Protein AF-A0A0S8L0C8-F1 (afdb_monomer_lite)

Sequence (81 aa):
MKQNVAEALHQQLEDMGCEVSLRDDYSGRGMYGETTYGISGDFSWCSVAKAWGRALEYDEDLNADDIDFTWDSMGLGIIIY

Secondary structure (DSSP, 8-state):
--HHHHHHHHHHHHHTT-EEEEESS-TTT--SSPPPPEEEEE--HHHHHHHHHHHHHH-TT--GGG--EEEETTTTEEEE-

Foldseek 3Di:
DDPVLQVQLVVLLVVVVFDKDKDWQPPPPPDPPDIDIKMFGDDDPVSSVVSNVVSVVVDVVDDPVPKDWDADPPPRGIMID

pLDDT: mean 78.41, std 11.96, range [48.59, 91.88]

Structure (mmCIF, N/CA/C/O backbone):
data_AF-A0A0S8L0C8-F1
#
_entry.id   AF-A0A0S8L0C8-F1
#
loop_
_atom_site.group_PDB
_atom_site.id
_atom_site.type_symbol
_atom_site.label_atom_id
_atom_site.label_alt_id
_atom_site.label_comp_id
_atom_site.label_asym_id
_atom_site.label_entity_id
_atom_site.label_seq_id
_atom_site.pdbx_PDB_ins_code
_atom_site.Cartn_x
_atom_site.Cartn_y
_atom_site.Cartn_z
_atom_site.occupancy
_atom_site.B_iso_or_equiv
_atom_site.auth_seq_id
_atom_site.auth_comp_id
_atom_site.auth_asym_id
_atom_site.auth_atom_id
_atom_site.pdbx_PDB_model_num
ATOM 1 N N . MET A 1 1 ? -4.145 0.435 9.401 1.00 79.12 1 MET A N 1
ATOM 2 C CA . MET A 1 1 ? -4.857 0.904 8.203 1.00 79.12 1 MET A CA 1
ATOM 3 C C . MET A 1 1 ? -6.314 0.500 8.241 1.00 79.12 1 MET A C 1
ATOM 5 O O . MET A 1 1 ? -6.603 -0.616 8.674 1.00 79.12 1 MET A O 1
ATOM 9 N N . LYS A 1 2 ? -7.215 1.364 7.758 1.00 82.00 2 LYS A N 1
ATOM 10 C CA . LYS A 1 2 ? -8.587 0.966 7.398 1.00 82.00 2 LYS A CA 1
ATOM 11 C C . LYS A 1 2 ? -8.567 0.113 6.123 1.00 82.00 2 LYS A C 1
ATOM 13 O O . LYS A 1 2 ? -7.631 0.206 5.334 1.00 82.00 2 LYS A O 1
ATOM 18 N N . GLN A 1 3 ? -9.611 -0.684 5.909 1.00 84.00 3 GLN A N 1
ATOM 19 C CA . GLN A 1 3 ? -9.713 -1.575 4.748 1.00 84.00 3 GLN A CA 1
ATOM 20 C C . GLN A 1 3 ? -9.650 -0.823 3.410 1.00 84.00 3 GLN A C 1
ATOM 22 O O . GLN A 1 3 ? -8.859 -1.187 2.550 1.00 84.00 3 GLN A O 1
ATOM 27 N N . ASN A 1 4 ? -10.426 0.255 3.258 1.00 86.56 4 ASN A N 1
ATOM 28 C CA . ASN A 1 4 ? -10.491 1.038 2.019 1.00 86.56 4 ASN A CA 1
ATOM 29 C C . ASN A 1 4 ? -9.133 1.654 1.638 1.00 86.56 4 ASN A C 1
ATOM 31 O O . ASN A 1 4 ? -8.738 1.616 0.478 1.00 86.56 4 ASN A O 1
ATOM 35 N N . VAL A 1 5 ? -8.390 2.157 2.628 1.00 86.12 5 VAL A N 1
ATOM 36 C CA . VAL A 1 5 ? -7.034 2.702 2.449 1.00 86.12 5 VAL A CA 1
ATOM 37 C C . VAL A 1 5 ? -6.082 1.600 1.963 1.00 86.12 5 VAL A C 1
ATOM 39 O O . VAL A 1 5 ? -5.318 1.800 1.018 1.00 86.12 5 VAL A O 1
ATOM 42 N N . ALA A 1 6 ? -6.169 0.412 2.568 1.00 87.31 6 ALA A N 1
ATOM 43 C CA . ALA A 1 6 ? -5.347 -0.735 2.203 1.00 87.31 6 ALA A CA 1
ATOM 44 C C . ALA A 1 6 ? -5.649 -1.241 0.783 1.00 87.31 6 ALA A C 1
ATOM 46 O O . ALA A 1 6 ? -4.732 -1.511 0.013 1.00 87.31 6 ALA A O 1
ATOM 47 N N . GLU A 1 7 ? -6.924 -1.337 0.414 1.00 89.69 7 GLU A N 1
ATOM 48 C CA . GLU A 1 7 ? -7.354 -1.755 -0.923 1.00 89.69 7 GLU A CA 1
ATOM 49 C C . GLU A 1 7 ? -6.918 -0.749 -1.997 1.00 89.69 7 GLU A C 1
ATOM 51 O O . GLU A 1 7 ? -6.366 -1.149 -3.024 1.00 89.69 7 GLU A O 1
ATOM 56 N N . ALA A 1 8 ? -7.078 0.554 -1.739 1.00 89.31 8 ALA A N 1
ATOM 57 C CA . ALA A 1 8 ? -6.658 1.606 -2.661 1.00 89.31 8 ALA A CA 1
ATOM 58 C C . ALA A 1 8 ? -5.145 1.566 -2.915 1.00 89.31 8 ALA A C 1
ATOM 60 O O . ALA A 1 8 ? -4.697 1.600 -4.065 1.00 89.31 8 ALA A O 1
ATOM 61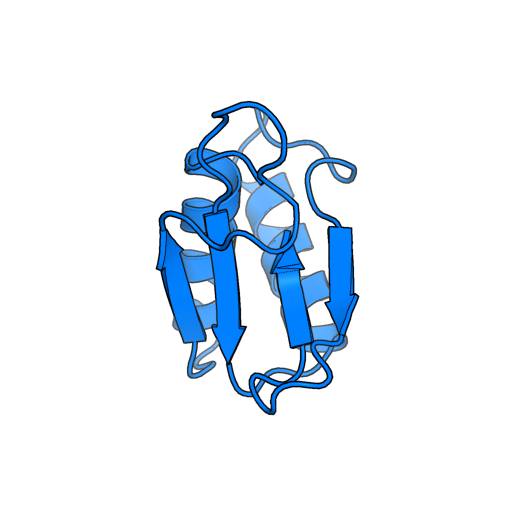 N N . LEU A 1 9 ? -4.344 1.444 -1.853 1.00 88.31 9 LEU A N 1
ATOM 62 C CA . LEU A 1 9 ? -2.892 1.385 -1.982 1.00 88.31 9 LEU A CA 1
ATOM 63 C C . LEU A 1 9 ? -2.421 0.083 -2.643 1.00 88.31 9 LEU A C 1
ATOM 65 O O . LEU A 1 9 ? -1.512 0.119 -3.473 1.00 88.31 9 LEU A O 1
ATOM 69 N N . HIS A 1 10 ? -3.051 -1.049 -2.318 1.00 91.25 10 HIS A N 1
ATOM 70 C CA . HIS A 1 10 ? -2.767 -2.339 -2.944 1.00 91.25 10 HIS A CA 1
ATOM 71 C C . HIS A 1 10 ? -2.983 -2.276 -4.456 1.00 91.25 10 HIS A C 1
ATOM 73 O O . HIS A 1 10 ? -2.069 -2.599 -5.213 1.00 91.25 10 HIS A O 1
ATOM 79 N N . GLN A 1 11 ? -4.139 -1.769 -4.894 1.00 91.88 11 GLN A N 1
ATOM 80 C CA . GLN A 1 11 ? -4.458 -1.629 -6.313 1.00 91.88 11 GLN A CA 1
ATOM 81 C C . GLN A 1 11 ? -3.425 -0.764 -7.045 1.00 91.88 11 GLN A C 1
ATOM 83 O O . GLN A 1 11 ? -2.934 -1.145 -8.104 1.00 91.88 11 GLN A O 1
ATOM 88 N N . GLN A 1 12 ? -3.042 0.383 -6.472 1.00 91.88 12 GLN A N 1
ATOM 89 C CA . GLN A 1 12 ? -2.056 1.266 -7.103 1.00 91.88 12 GLN A CA 1
ATOM 90 C C . GLN A 1 12 ? -0.657 0.640 -7.183 1.00 91.88 12 GLN A C 1
ATOM 92 O O . GLN A 1 12 ? 0.079 0.905 -8.138 1.00 91.88 12 GLN A O 1
ATOM 97 N N . LEU A 1 13 ? -0.274 -0.184 -6.205 1.00 89.38 13 LEU A N 1
ATOM 98 C CA . LEU A 1 13 ? 0.993 -0.916 -6.230 1.00 89.38 13 LEU A CA 1
ATOM 99 C C . LEU A 1 13 ? 0.978 -2.038 -7.281 1.00 89.38 13 LEU A C 1
ATOM 101 O O . LEU A 1 13 ? 1.954 -2.172 -8.024 1.00 89.38 13 LEU A O 1
ATOM 105 N N . GLU A 1 14 ? -0.122 -2.780 -7.412 1.00 91.06 14 GLU A N 1
ATOM 106 C CA . GLU A 1 14 ? -0.290 -3.790 -8.466 1.00 91.06 14 GLU A CA 1
ATOM 107 C C . GLU A 1 14 ? -0.290 -3.168 -9.870 1.00 91.06 14 GLU A C 1
ATOM 109 O O . GLU A 1 14 ? 0.413 -3.654 -10.757 1.00 91.06 14 GLU A O 1
ATOM 114 N N . ASP A 1 15 ? -0.979 -2.039 -10.067 1.00 91.62 15 ASP A N 1
ATOM 115 C CA . ASP A 1 15 ? -0.991 -1.294 -11.338 1.00 91.62 15 ASP A CA 1
ATOM 116 C C . ASP A 1 15 ? 0.410 -0.793 -11.734 1.00 91.62 15 ASP A C 1
ATOM 118 O O . ASP A 1 15 ? 0.712 -0.560 -12.909 1.00 91.62 15 ASP A O 1
ATOM 122 N N . MET A 1 16 ? 1.288 -0.606 -10.746 1.00 89.56 16 MET A N 1
ATOM 123 C CA . MET A 1 16 ? 2.695 -0.255 -10.939 1.00 89.56 16 MET A CA 1
ATOM 124 C C . MET A 1 16 ? 3.602 -1.472 -11.176 1.00 89.56 16 MET A C 1
ATOM 126 O O . MET A 1 16 ? 4.793 -1.286 -11.437 1.00 89.56 16 MET A O 1
ATOM 130 N N . GLY A 1 17 ? 3.055 -2.689 -11.131 1.00 88.94 17 GLY A N 1
ATOM 131 C CA . GLY A 1 17 ? 3.776 -3.946 -11.317 1.00 88.94 17 GLY A CA 1
ATOM 132 C C . GLY A 1 17 ? 4.559 -4.403 -10.085 1.00 88.94 17 GLY A C 1
ATOM 133 O O . GLY A 1 17 ? 5.507 -5.172 -10.235 1.00 88.94 17 GLY A O 1
ATOM 134 N N . CYS A 1 18 ? 4.224 -3.910 -8.889 1.00 86.94 18 CYS A N 1
ATOM 135 C CA . CYS A 1 18 ? 4.834 -4.380 -7.648 1.00 86.94 18 CYS A CA 1
ATOM 136 C C . CYS A 1 18 ? 4.193 -5.701 -7.199 1.00 86.94 18 CYS A C 1
ATOM 138 O O . CYS A 1 18 ? 2.972 -5.834 -7.200 1.00 86.94 18 CYS A O 1
ATOM 140 N N . GLU A 1 19 ? 5.015 -6.654 -6.756 1.00 85.69 19 GLU A N 1
ATOM 141 C CA . GLU A 1 19 ? 4.527 -7.870 -6.101 1.00 85.69 19 GLU A CA 1
ATOM 142 C C . GLU A 1 19 ? 4.178 -7.553 -4.643 1.00 85.69 19 GLU A C 1
ATOM 144 O O . GLU A 1 19 ? 5.052 -7.430 -3.778 1.00 85.69 19 GLU A O 1
ATOM 149 N N . VAL A 1 20 ? 2.882 -7.379 -4.383 1.00 87.81 20 VAL A N 1
ATOM 150 C CA . VAL A 1 20 ? 2.329 -7.047 -3.069 1.00 87.81 20 VAL A CA 1
ATOM 151 C C . VAL A 1 20 ? 1.356 -8.112 -2.590 1.00 87.81 20 VAL A C 1
ATOM 153 O O . VAL A 1 20 ? 0.803 -8.893 -3.357 1.00 87.81 20 VAL A O 1
ATOM 156 N N . SER A 1 21 ? 1.169 -8.177 -1.281 1.00 87.56 21 SER A N 1
ATOM 157 C CA . SER A 1 21 ? 0.164 -9.013 -0.643 1.00 87.56 21 SER A CA 1
ATOM 158 C C . SER A 1 21 ? -0.554 -8.197 0.416 1.00 87.56 21 SER A C 1
ATOM 160 O O . SER A 1 21 ? 0.078 -7.677 1.343 1.00 87.56 21 SER A O 1
ATOM 162 N N . LEU A 1 22 ? -1.874 -8.108 0.279 1.00 86.44 22 LEU A N 1
ATOM 163 C CA . LEU A 1 22 ? -2.755 -7.589 1.313 1.00 86.44 22 LEU A CA 1
ATOM 164 C C . LEU A 1 22 ? -2.895 -8.623 2.435 1.00 86.44 22 LEU A C 1
ATOM 166 O O . LEU A 1 22 ? -3.099 -9.810 2.180 1.00 86.44 22 LEU A O 1
ATOM 170 N N . ARG A 1 23 ? -2.782 -8.169 3.679 1.00 82.00 23 ARG A N 1
ATOM 171 C CA . ARG A 1 23 ? -3.013 -8.977 4.874 1.00 82.00 23 ARG A CA 1
ATOM 172 C C . ARG A 1 23 ? -4.144 -8.372 5.680 1.00 82.00 23 ARG A C 1
ATOM 174 O O . ARG A 1 23 ? -4.068 -7.213 6.096 1.00 82.00 23 ARG A O 1
ATOM 181 N N . ASP A 1 24 ? -5.164 -9.177 5.909 1.00 74.62 24 ASP A N 1
ATOM 182 C CA . ASP A 1 24 ? -6.168 -8.973 6.932 1.00 74.62 24 ASP A CA 1
ATOM 183 C C . ASP A 1 24 ? -5.631 -9.458 8.288 1.00 74.62 24 ASP A C 1
ATOM 185 O O . ASP A 1 24 ? -4.864 -10.415 8.380 1.00 74.62 24 ASP A O 1
ATOM 189 N N . ASP A 1 25 ? -5.998 -8.746 9.351 1.00 65.50 25 ASP A N 1
ATOM 190 C CA . ASP A 1 25 ? -5.691 -9.122 10.737 1.00 65.50 25 ASP A CA 1
ATOM 191 C C . ASP A 1 25 ? -4.190 -9.143 11.101 1.00 65.50 25 ASP A C 1
ATOM 193 O O . ASP A 1 25 ? -3.719 -9.946 11.914 1.00 65.50 25 ASP A O 1
ATOM 197 N N . TYR A 1 26 ? -3.399 -8.231 10.520 1.00 64.38 26 TYR A N 1
ATOM 198 C CA . TYR A 1 26 ? -1.988 -8.123 10.883 1.00 64.38 26 TYR A CA 1
ATOM 199 C C . TYR A 1 26 ? -1.845 -7.519 12.292 1.00 64.38 26 TYR A C 1
ATOM 201 O O . TYR A 1 26 ? -1.922 -6.307 12.512 1.00 64.38 26 TYR A O 1
ATOM 209 N N . SER A 1 27 ? -1.616 -8.403 13.267 1.00 58.31 27 SER A N 1
ATOM 210 C CA . SER A 1 27 ? -1.654 -8.142 14.712 1.00 58.31 27 SER A CA 1
ATOM 211 C C . SER A 1 27 ? -0.561 -7.208 15.252 1.00 58.31 27 SER A C 1
ATOM 213 O O . SER A 1 27 ? -0.494 -6.988 16.459 1.00 58.31 27 SER A O 1
ATOM 215 N N . GLY A 1 28 ? 0.320 -6.667 14.404 1.00 57.16 28 GLY A N 1
ATOM 216 C CA . GLY A 1 28 ? 1.406 -5.778 14.829 1.00 57.16 28 GLY A CA 1
ATOM 217 C C . GLY A 1 28 ? 0.930 -4.430 15.392 1.00 57.16 28 GLY A C 1
ATOM 218 O O . GLY A 1 28 ? 1.666 -3.796 16.147 1.00 57.16 28 GLY A O 1
ATOM 219 N N . ARG A 1 29 ? -0.307 -4.011 15.078 1.00 56.31 29 ARG A N 1
ATOM 220 C CA . ARG A 1 29 ? -0.958 -2.815 15.654 1.00 56.31 29 ARG A CA 1
ATOM 221 C C . ARG A 1 29 ? -2.375 -3.028 16.184 1.00 56.31 29 ARG A C 1
ATOM 223 O O . ARG A 1 29 ? -2.858 -2.173 16.921 1.00 56.31 29 ARG A O 1
ATOM 230 N N . GLY A 1 30 ? -3.006 -4.162 15.885 1.00 52.34 30 GLY A N 1
ATOM 231 C CA . GLY A 1 30 ? -4.314 -4.534 16.426 1.00 52.34 30 GLY A CA 1
ATOM 232 C C . GLY A 1 30 ? -4.245 -4.923 17.905 1.00 52.34 30 GLY A C 1
ATOM 233 O O . GLY A 1 30 ? -4.473 -6.077 18.258 1.00 52.34 30 GLY A O 1
ATOM 234 N N . MET A 1 31 ? -3.915 -3.986 18.797 1.00 48.59 31 MET A N 1
ATOM 235 C CA . MET A 1 31 ? -4.312 -4.122 20.198 1.00 48.59 31 MET A CA 1
ATOM 236 C C . MET A 1 31 ? -5.774 -3.682 20.324 1.00 48.59 31 MET A C 1
ATOM 238 O O . MET A 1 31 ? -6.160 -2.671 19.752 1.00 48.59 31 MET A O 1
ATOM 242 N N . TYR A 1 32 ? -6.559 -4.417 21.116 1.00 53.31 32 TYR A N 1
ATOM 243 C CA . TYR A 1 32 ? -7.958 -4.109 21.472 1.00 53.31 32 TYR A CA 1
ATOM 244 C C . TYR A 1 32 ? -9.057 -4.463 20.450 1.00 53.31 32 TYR A C 1
ATOM 246 O O . TYR A 1 32 ? -10.160 -3.934 20.542 1.00 53.31 32 TYR A O 1
ATOM 254 N N . GLY A 1 33 ? -8.824 -5.431 19.556 1.00 55.09 33 GLY A N 1
ATOM 255 C CA . GLY A 1 33 ? -9.902 -6.048 18.762 1.00 55.09 33 GLY A CA 1
ATOM 256 C C . GLY A 1 33 ? -10.320 -5.281 17.504 1.00 55.09 33 GLY A C 1
ATOM 257 O O . GLY A 1 33 ? -11.333 -5.624 16.899 1.00 55.09 33 GLY A O 1
ATOM 258 N N . GLU A 1 34 ? -9.548 -4.274 17.096 1.00 59.25 34 GLU A N 1
ATOM 259 C CA . GLU A 1 34 ? -9.711 -3.615 15.801 1.00 59.25 34 GLU A CA 1
ATOM 260 C C . GLU A 1 34 ? -8.900 -4.348 14.723 1.00 59.25 34 G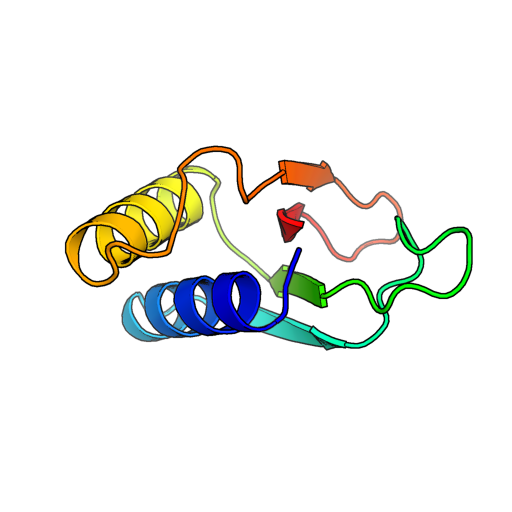LU A C 1
ATOM 262 O O . GLU A 1 34 ? -7.680 -4.507 14.838 1.00 59.25 34 GLU A O 1
ATOM 267 N N . THR A 1 35 ? -9.581 -4.798 13.664 1.00 67.12 35 THR A N 1
ATOM 268 C CA . THR A 1 35 ? -8.940 -5.430 12.505 1.00 67.12 35 THR A CA 1
ATOM 269 C C . THR A 1 35 ? -8.008 -4.430 11.833 1.00 67.12 35 THR A C 1
ATOM 271 O O . THR A 1 35 ? -8.442 -3.402 11.315 1.00 67.12 35 THR A O 1
ATOM 274 N N . THR A 1 36 ? -6.714 -4.738 11.836 1.00 71.62 36 THR A N 1
ATOM 275 C CA . THR A 1 36 ? -5.698 -3.930 11.161 1.00 71.62 36 THR A CA 1
ATOM 276 C C . THR A 1 36 ? -5.341 -4.572 9.831 1.00 71.62 36 THR A C 1
ATOM 278 O O . THR A 1 36 ? -4.932 -5.732 9.788 1.00 71.62 36 THR A O 1
ATOM 281 N N . TYR A 1 37 ? -5.457 -3.798 8.756 1.00 78.31 37 TYR A N 1
ATOM 282 C CA . TYR A 1 37 ? -4.983 -4.194 7.435 1.00 78.31 37 TYR A CA 1
ATOM 283 C C . TYR A 1 37 ? -3.542 -3.738 7.236 1.00 78.31 37 TYR A C 1
ATOM 285 O O . TYR A 1 37 ? -3.160 -2.664 7.716 1.00 78.31 37 TYR A O 1
ATOM 293 N N . GLY A 1 38 ? -2.761 -4.547 6.526 1.00 81.38 38 GLY A N 1
ATOM 294 C CA . GLY A 1 38 ? -1.395 -4.208 6.155 1.00 81.38 38 GLY A CA 1
ATOM 295 C C . GLY A 1 38 ? -1.020 -4.724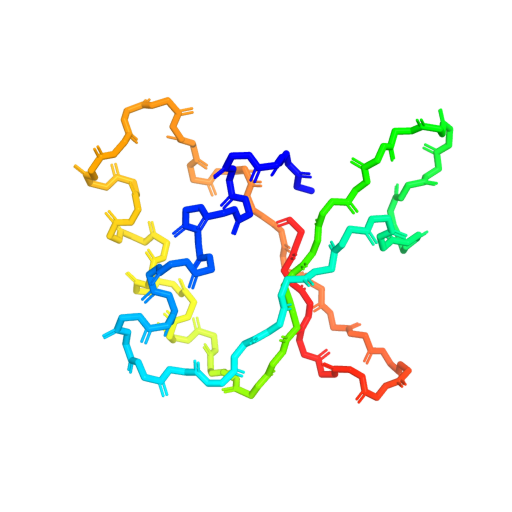 4.773 1.00 81.38 38 GLY A C 1
ATOM 296 O O . GLY A 1 38 ? -1.563 -5.722 4.304 1.00 81.38 38 GLY A O 1
ATOM 297 N N . ILE A 1 39 ? -0.079 -4.046 4.121 1.00 83.06 39 ILE A N 1
ATOM 298 C CA . ILE A 1 39 ? 0.476 -4.469 2.829 1.00 83.06 39 ILE A CA 1
ATOM 299 C C . ILE A 1 39 ? 1.940 -4.837 3.029 1.00 83.06 39 ILE A C 1
ATOM 301 O O . ILE A 1 39 ? 2.707 -4.056 3.592 1.00 83.06 39 ILE A O 1
ATOM 305 N N . SER A 1 40 ? 2.318 -6.023 2.556 1.00 85.06 40 SER A N 1
ATOM 306 C CA . SER A 1 40 ? 3.697 -6.526 2.557 1.00 85.06 40 SER A CA 1
ATOM 307 C C . SER A 1 40 ? 4.111 -6.911 1.143 1.00 85.06 40 SER A C 1
ATOM 309 O O . SER A 1 40 ? 3.272 -7.396 0.386 1.00 85.06 40 SER A O 1
ATOM 311 N N . GLY A 1 41 ? 5.379 -6.746 0.785 1.00 79.25 41 GLY A N 1
ATOM 312 C CA . GLY A 1 41 ? 5.867 -7.087 -0.550 1.00 79.25 41 GLY A CA 1
ATOM 313 C C . GLY A 1 41 ? 7.274 -6.569 -0.815 1.00 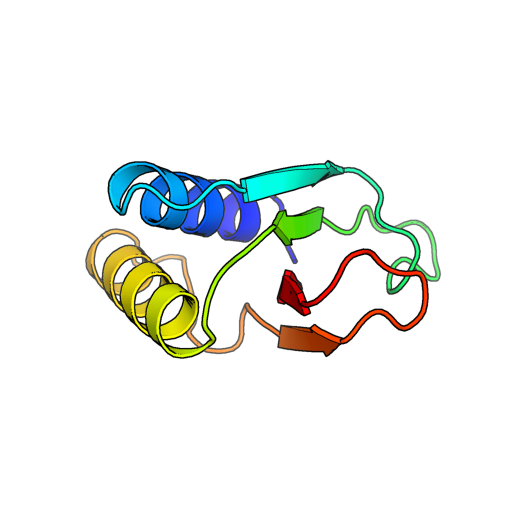79.25 41 GLY A C 1
ATOM 314 O O . GLY A 1 41 ? 7.900 -5.969 0.062 1.00 79.25 41 GLY A O 1
ATOM 315 N N . ASP A 1 42 ? 7.758 -6.797 -2.035 1.00 78.75 42 ASP A N 1
ATOM 316 C CA . ASP A 1 42 ? 9.016 -6.217 -2.507 1.00 78.75 42 ASP A CA 1
ATOM 317 C C . ASP A 1 42 ? 8.732 -4.897 -3.229 1.00 78.75 42 ASP A C 1
ATOM 319 O O . ASP A 1 42 ? 8.391 -4.846 -4.413 1.00 78.75 42 ASP A O 1
ATOM 323 N N . PHE A 1 43 ? 8.812 -3.800 -2.480 1.00 81.44 43 PHE A N 1
ATOM 324 C CA . PHE A 1 43 ? 8.633 -2.457 -3.012 1.00 81.44 43 PHE A CA 1
ATOM 325 C C . PHE A 1 43 ? 9.594 -1.463 -2.370 1.00 81.44 43 PHE A C 1
ATOM 327 O O . PHE A 1 43 ? 9.942 -1.531 -1.192 1.00 81.44 43 PHE A O 1
ATOM 334 N N . SER A 1 44 ? 9.998 -0.474 -3.166 1.00 82.44 44 SER A N 1
ATOM 335 C CA . SER A 1 44 ? 10.743 0.674 -2.659 1.00 82.44 44 SER A CA 1
ATOM 336 C C . SER A 1 44 ? 9.803 1.674 -1.986 1.00 82.44 44 SER A C 1
ATOM 338 O O . SER A 1 44 ? 8.649 1.821 -2.391 1.00 82.44 44 SER A O 1
ATOM 340 N N . TRP A 1 45 ? 10.315 2.447 -1.027 1.00 80.62 45 TRP A N 1
ATOM 341 C CA . TRP A 1 45 ? 9.564 3.556 -0.426 1.00 80.62 45 TRP A CA 1
ATOM 342 C C . TRP A 1 45 ? 9.055 4.558 -1.484 1.00 80.62 45 TRP A C 1
ATOM 344 O O . TRP A 1 45 ? 7.949 5.079 -1.361 1.00 80.62 45 TRP A O 1
ATOM 354 N N . CYS A 1 46 ? 9.819 4.776 -2.565 1.00 84.44 46 CYS A N 1
ATOM 355 C CA . CYS A 1 46 ? 9.414 5.620 -3.691 1.00 84.44 46 CYS A CA 1
ATOM 356 C C . CYS A 1 46 ? 8.177 5.068 -4.408 1.00 84.44 46 CYS A C 1
ATOM 358 O O . CYS A 1 46 ? 7.316 5.839 -4.835 1.00 84.44 46 CYS A O 1
ATOM 360 N N . SER A 1 47 ? 8.097 3.742 -4.563 1.00 85.69 47 SER A N 1
ATOM 361 C CA . SER A 1 47 ? 6.955 3.074 -5.189 1.00 85.69 47 SER A CA 1
ATOM 362 C C . SER A 1 47 ? 5.694 3.302 -4.365 1.00 85.69 47 SER A C 1
ATOM 364 O O . SER A 1 47 ? 4.670 3.682 -4.926 1.00 85.69 47 SER A O 1
ATOM 366 N N . VAL A 1 48 ? 5.798 3.174 -3.039 1.00 85.81 48 VAL A N 1
ATOM 367 C CA . VAL A 1 48 ? 4.677 3.428 -2.125 1.00 85.81 48 VAL A CA 1
ATOM 368 C C . VAL A 1 48 ? 4.257 4.892 -2.152 1.00 85.81 48 VAL A C 1
ATOM 370 O O . VAL A 1 48 ? 3.078 5.175 -2.316 1.00 85.81 48 VAL A O 1
ATOM 373 N N . ALA A 1 49 ? 5.203 5.832 -2.074 1.00 86.00 49 ALA A N 1
ATOM 374 C CA . ALA A 1 49 ? 4.890 7.261 -2.116 1.00 86.00 49 ALA A CA 1
ATOM 375 C C . ALA A 1 49 ? 4.169 7.660 -3.417 1.00 86.00 49 ALA A C 1
ATOM 377 O O . ALA A 1 49 ? 3.223 8.444 -3.395 1.00 86.00 49 ALA A O 1
ATOM 378 N N . LYS A 1 50 ? 4.584 7.092 -4.556 1.00 89.25 50 LYS A N 1
ATOM 379 C CA . LYS A 1 50 ? 3.937 7.329 -5.852 1.00 89.25 50 LYS A CA 1
ATOM 380 C C . LYS A 1 50 ? 2.551 6.685 -5.937 1.00 89.25 50 LYS A C 1
ATOM 382 O O . LYS A 1 50 ? 1.636 7.322 -6.452 1.00 89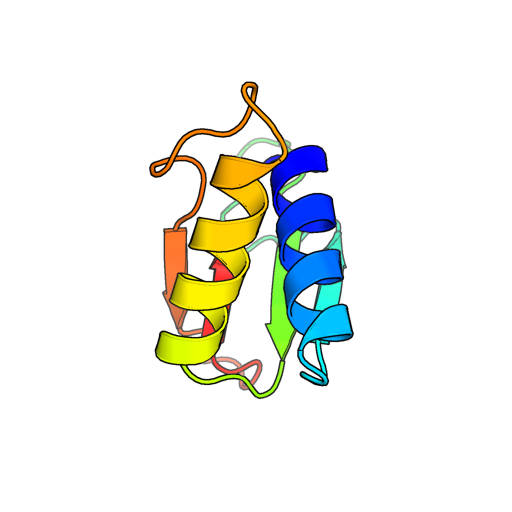.25 50 LYS A O 1
ATOM 387 N N . ALA A 1 51 ? 2.404 5.450 -5.458 1.00 88.12 51 ALA A N 1
ATOM 388 C CA . ALA A 1 51 ? 1.122 4.751 -5.414 1.00 88.12 51 ALA A CA 1
ATOM 389 C C . ALA A 1 51 ? 0.120 5.491 -4.515 1.00 88.12 51 ALA A C 1
ATOM 391 O O . ALA A 1 51 ? -1.018 5.715 -4.916 1.00 88.12 51 ALA A O 1
ATOM 392 N N . TRP A 1 52 ? 0.573 5.965 -3.353 1.00 89.88 52 TRP A N 1
ATOM 393 C CA . TRP A 1 52 ? -0.253 6.731 -2.428 1.00 89.88 52 TRP A CA 1
ATOM 394 C C . TRP A 1 52 ? -0.642 8.102 -2.975 1.00 89.88 52 TRP A C 1
ATOM 396 O O . TRP A 1 52 ? -1.809 8.475 -2.921 1.00 89.88 52 TRP A O 1
ATOM 406 N N . GLY A 1 53 ? 0.300 8.816 -3.601 1.00 87.75 53 GLY A N 1
ATOM 407 C CA . GLY A 1 53 ? -0.003 10.073 -4.286 1.00 87.75 53 GLY A CA 1
ATOM 408 C C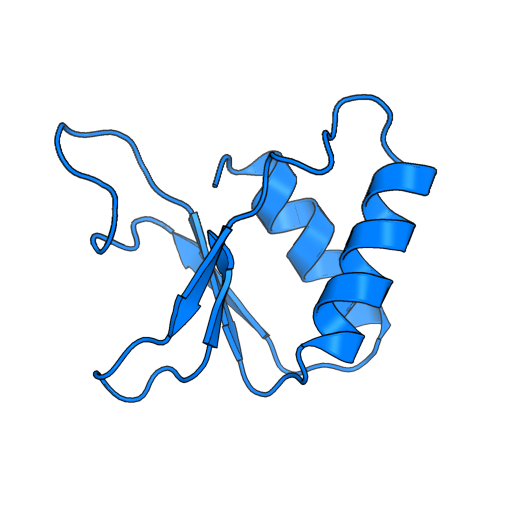 . GLY A 1 53 ? -1.082 9.914 -5.361 1.00 87.75 53 GLY A C 1
ATOM 409 O O . GLY A 1 53 ? -1.969 10.752 -5.452 1.00 87.75 53 GLY A O 1
ATOM 410 N N . ARG A 1 54 ? -1.059 8.810 -6.122 1.00 90.06 54 ARG A N 1
ATOM 411 C CA . ARG A 1 54 ? -2.127 8.488 -7.081 1.00 90.06 54 ARG A CA 1
ATOM 412 C C . ARG A 1 54 ? -3.452 8.193 -6.389 1.00 90.06 54 ARG A C 1
ATOM 414 O O . ARG A 1 54 ? -4.465 8.717 -6.824 1.00 90.06 54 ARG A O 1
ATOM 421 N N . ALA A 1 55 ? -3.458 7.383 -5.331 1.00 88.56 55 ALA A N 1
ATOM 422 C CA . ALA A 1 55 ? -4.685 7.059 -4.604 1.00 88.56 55 ALA A CA 1
ATOM 423 C C . ALA A 1 55 ? -5.398 8.329 -4.099 1.00 88.56 55 ALA A C 1
ATOM 425 O O . ALA A 1 55 ? -6.591 8.487 -4.332 1.00 88.56 55 ALA A O 1
ATOM 426 N N . LEU A 1 56 ? -4.642 9.274 -3.528 1.00 89.50 56 LEU A N 1
ATOM 427 C CA . LEU A 1 56 ? -5.151 10.571 -3.063 1.00 89.50 56 LEU A CA 1
ATOM 428 C C . LEU A 1 56 ? -5.690 11.474 -4.190 1.00 89.50 56 LEU A C 1
ATOM 430 O O . LEU A 1 56 ? -6.529 12.330 -3.936 1.00 89.50 56 LEU A O 1
ATOM 434 N N . GLU A 1 57 ? -5.207 11.329 -5.430 1.00 89.88 57 GLU A N 1
ATOM 435 C CA . GLU A 1 57 ? -5.734 12.083 -6.581 1.00 89.88 57 GLU A CA 1
ATOM 436 C C . GLU A 1 57 ? -7.100 11.560 -7.053 1.00 89.88 57 GLU A C 1
ATOM 438 O O . GLU A 1 57 ? -7.873 12.321 -7.637 1.00 89.88 57 GLU A O 1
ATOM 443 N N . TYR A 1 58 ? -7.386 10.272 -6.835 1.00 82.94 58 TYR A N 1
ATOM 444 C CA . TYR A 1 58 ? -8.598 9.612 -7.333 1.00 82.94 58 TYR A CA 1
ATOM 445 C C . TYR A 1 58 ? -9.701 9.454 -6.283 1.00 82.94 58 TYR A C 1
ATOM 447 O O . TYR A 1 58 ? -10.851 9.243 -6.671 1.00 82.94 58 TYR A O 1
ATOM 455 N N . ASP A 1 59 ? -9.374 9.554 -4.995 1.00 83.06 59 ASP A N 1
ATOM 456 C CA . ASP A 1 59 ? -10.309 9.348 -3.891 1.00 83.06 59 ASP A CA 1
ATOM 457 C C . ASP A 1 59 ? -10.170 10.463 -2.840 1.00 83.06 59 ASP A C 1
ATOM 459 O O . ASP A 1 59 ? -9.150 10.587 -2.161 1.00 83.06 59 ASP A O 1
ATOM 463 N N . GLU A 1 60 ? -11.210 11.295 -2.732 1.00 85.31 60 GLU A N 1
ATOM 464 C CA . GLU A 1 60 ? -11.269 12.441 -1.816 1.00 85.31 60 GLU A CA 1
ATOM 465 C C . GLU A 1 60 ? -11.508 12.050 -0.349 1.00 85.31 60 GLU A C 1
ATOM 467 O O . GLU A 1 60 ? -11.301 12.876 0.543 1.00 85.31 60 GLU A O 1
ATOM 472 N N . ASP A 1 61 ? -11.902 10.799 -0.088 1.00 85.38 61 ASP A N 1
ATOM 473 C CA . ASP A 1 61 ? -12.120 10.274 1.262 1.00 85.38 61 ASP A CA 1
ATOM 474 C C . ASP A 1 61 ? -10.820 9.759 1.913 1.00 85.38 61 ASP A C 1
ATOM 476 O O . ASP A 1 61 ? -10.822 9.375 3.089 1.00 85.38 61 ASP A O 1
ATOM 480 N N . LEU A 1 62 ? -9.703 9.758 1.174 1.00 86.75 62 LEU A N 1
ATOM 481 C CA . LEU A 1 62 ? -8.380 9.369 1.659 1.00 86.75 62 LEU A CA 1
ATOM 482 C C . LEU A 1 62 ? -7.586 10.582 2.165 1.00 86.75 62 LEU A C 1
ATOM 484 O O . LEU A 1 62 ? -7.583 11.658 1.566 1.00 86.75 62 LEU A O 1
ATOM 488 N N . ASN A 1 63 ? -6.847 10.405 3.258 1.00 88.06 63 ASN A N 1
ATOM 489 C CA . ASN A 1 63 ? -5.987 11.431 3.838 1.00 88.06 63 ASN A CA 1
ATOM 490 C C . ASN A 1 63 ? -4.520 11.002 3.823 1.00 88.06 63 ASN A C 1
ATOM 492 O O . ASN A 1 63 ? -4.211 9.866 4.148 1.00 88.06 63 ASN A O 1
ATOM 496 N N . ALA A 1 64 ? -3.590 11.915 3.531 1.00 83.81 64 ALA A N 1
ATOM 497 C CA . ALA A 1 64 ? -2.158 11.607 3.522 1.00 83.81 64 ALA A CA 1
ATOM 498 C C . ALA A 1 64 ? -1.651 10.933 4.817 1.00 83.81 64 ALA A C 1
ATOM 500 O O . ALA A 1 64 ? -0.734 10.115 4.734 1.00 83.81 64 ALA A O 1
ATOM 501 N N . ASP A 1 65 ? -2.277 11.231 5.960 1.00 85.00 65 ASP A N 1
ATOM 502 C CA . ASP A 1 65 ? -1.956 10.681 7.282 1.00 85.00 65 ASP A CA 1
ATOM 503 C C . ASP A 1 65 ? -2.613 9.310 7.572 1.00 85.00 65 ASP A C 1
ATOM 505 O O . ASP A 1 65 ? -2.413 8.749 8.649 1.00 85.00 65 ASP A O 1
ATOM 509 N N . ASP A 1 66 ? -3.400 8.754 6.641 1.00 84.25 66 ASP A N 1
ATOM 510 C CA . ASP A 1 66 ? -4.064 7.450 6.805 1.00 84.25 66 ASP A CA 1
ATOM 511 C C . ASP A 1 66 ? -3.108 6.254 6.676 1.00 84.25 66 ASP A C 1
ATOM 513 O O . ASP A 1 66 ? -3.512 5.131 6.997 1.00 84.25 66 ASP A O 1
ATOM 517 N N . ILE A 1 67 ? -1.870 6.485 6.217 1.00 80.00 67 ILE A N 1
ATOM 518 C CA . ILE A 1 67 ? -0.838 5.452 6.113 1.00 80.00 67 ILE A CA 1
ATOM 519 C C . ILE A 1 67 ? 0.317 5.683 7.090 1.00 80.00 67 ILE A C 1
ATOM 521 O O . ILE A 1 67 ? 0.754 6.810 7.326 1.00 80.00 67 ILE A O 1
ATOM 525 N N . ASP A 1 68 ? 0.872 4.596 7.611 1.00 78.31 68 ASP A N 1
ATOM 526 C CA . ASP A 1 68 ? 2.060 4.595 8.454 1.00 78.31 68 ASP A CA 1
ATOM 527 C C . ASP A 1 68 ? 3.028 3.486 8.027 1.00 78.31 68 ASP A C 1
ATOM 529 O O . ASP A 1 68 ? 2.655 2.337 7.788 1.00 78.31 68 ASP A O 1
ATOM 533 N N . PHE A 1 69 ? 4.310 3.822 7.951 1.00 71.25 69 PHE A N 1
ATOM 534 C CA . PHE A 1 69 ? 5.349 2.899 7.524 1.00 71.25 69 PHE A CA 1
ATOM 535 C C . PHE A 1 69 ? 5.986 2.236 8.736 1.00 71.25 69 PHE A C 1
ATOM 537 O O . PHE A 1 69 ? 6.562 2.895 9.603 1.00 71.25 69 PHE A O 1
ATOM 544 N N . THR A 1 70 ? 5.980 0.907 8.759 1.00 68.94 70 THR A N 1
ATOM 545 C CA . THR A 1 70 ? 6.827 0.154 9.677 1.00 68.94 70 THR A CA 1
ATOM 546 C C . THR A 1 70 ? 7.752 -0.787 8.926 1.00 68.94 70 THR A C 1
ATOM 548 O O . THR A 1 70 ? 7.508 -1.188 7.788 1.00 68.94 70 THR A O 1
ATOM 551 N N . TRP A 1 71 ? 8.826 -1.174 9.597 1.00 63.44 71 TRP A N 1
ATOM 552 C CA . TRP A 1 71 ? 9.675 -2.256 9.136 1.00 63.44 71 TRP A CA 1
ATOM 553 C C . TRP A 1 71 ? 9.458 -3.458 10.044 1.00 63.44 71 TRP A C 1
ATOM 555 O O . TRP A 1 71 ? 9.622 -3.348 11.261 1.00 63.44 71 TRP A O 1
ATOM 565 N N . ASP A 1 72 ? 9.070 -4.590 9.463 1.00 63.69 72 ASP A N 1
ATOM 566 C CA . ASP A 1 72 ? 8.901 -5.820 10.222 1.00 63.69 72 ASP A CA 1
ATOM 567 C C . ASP A 1 72 ? 10.205 -6.618 10.247 1.00 63.69 72 ASP A C 1
ATOM 569 O O . ASP A 1 72 ? 10.691 -7.140 9.241 1.00 63.69 72 ASP A O 1
ATOM 573 N N . SER A 1 73 ? 10.749 -6.750 11.453 1.00 53.94 73 SER A N 1
ATOM 574 C CA . SER A 1 73 ? 11.932 -7.559 11.736 1.00 53.94 73 SER A CA 1
ATOM 575 C C . SER A 1 73 ? 11.722 -9.072 11.546 1.00 53.94 73 SER A C 1
ATOM 577 O O . SER A 1 73 ? 12.706 -9.811 11.534 1.00 53.94 73 SER A O 1
ATOM 579 N N . MET A 1 74 ? 10.481 -9.553 11.375 1.00 59.16 74 MET A N 1
ATOM 580 C CA . MET A 1 74 ? 10.156 -10.977 11.185 1.00 59.16 74 MET A CA 1
ATOM 581 C C . MET A 1 74 ? 10.279 -11.475 9.734 1.00 59.16 74 MET A C 1
ATOM 583 O O . MET A 1 74 ? 9.850 -12.585 9.421 1.00 59.16 74 MET A O 1
ATOM 587 N N . GLY A 1 75 ? 10.905 -10.699 8.844 1.00 59.25 75 GLY A N 1
ATOM 588 C CA . GLY A 1 75 ? 11.237 -11.143 7.484 1.00 59.25 75 GLY A CA 1
ATOM 589 C C . GLY A 1 75 ? 10.169 -10.852 6.431 1.00 59.25 75 GLY A C 1
ATOM 590 O O . GLY A 1 75 ? 10.290 -11.329 5.307 1.00 59.25 75 GLY A O 1
ATOM 591 N N . LEU A 1 76 ? 9.153 -10.050 6.766 1.00 59.44 76 LEU A N 1
ATOM 592 C CA . LEU A 1 76 ? 8.146 -9.570 5.812 1.00 59.44 76 LEU A CA 1
ATOM 593 C C . LEU A 1 76 ? 8.560 -8.286 5.080 1.00 59.44 76 LEU A C 1
ATOM 595 O O . LEU A 1 76 ? 7.837 -7.822 4.203 1.00 59.44 76 LEU A O 1
ATOM 599 N N . GLY A 1 77 ? 9.725 -7.727 5.418 1.00 65.50 77 GLY A N 1
ATOM 600 C CA . GLY A 1 77 ? 10.237 -6.509 4.804 1.00 65.50 77 GLY A CA 1
ATOM 601 C C . GLY A 1 77 ? 9.523 -5.263 5.325 1.00 65.50 77 GLY A C 1
ATOM 602 O O . GLY A 1 77 ? 9.400 -5.061 6.534 1.00 65.50 77 GLY A O 1
ATOM 603 N N . ILE A 1 78 ? 9.107 -4.387 4.410 1.00 65.81 78 ILE A N 1
ATOM 604 C CA . ILE A 1 78 ? 8.354 -3.175 4.748 1.00 65.81 78 ILE A CA 1
ATOM 605 C C . ILE A 1 78 ? 6.875 -3.544 4.859 1.00 65.81 78 ILE A C 1
ATOM 607 O O . ILE A 1 78 ? 6.325 -4.179 3.960 1.00 65.81 78 ILE A O 1
ATOM 611 N N . ILE A 1 79 ? 6.239 -3.119 5.950 1.00 71.50 79 ILE A N 1
ATOM 612 C CA . ILE A 1 79 ? 4.795 -3.241 6.141 1.00 71.50 79 ILE A CA 1
ATOM 613 C C . ILE A 1 79 ? 4.195 -1.843 6.202 1.00 71.50 79 ILE A C 1
ATOM 615 O O . ILE A 1 79 ? 4.666 -0.984 6.951 1.00 71.50 79 ILE A O 1
ATOM 619 N N . ILE A 1 80 ? 3.148 -1.632 5.414 1.00 72.31 80 ILE A N 1
ATOM 620 C CA . ILE A 1 80 ? 2.382 -0.387 5.407 1.00 72.31 80 ILE A CA 1
ATOM 621 C C . ILE A 1 80 ? 1.109 -0.614 6.219 1.00 72.31 80 ILE A C 1
ATOM 623 O O . ILE A 1 80 ? 0.383 -1.573 5.943 1.00 72.31 80 ILE A O 1
ATOM 627 N N . TYR A 1 81 ? 0.883 0.238 7.216 1.00 70.94 81 TYR A N 1
ATOM 628 C CA . TYR A 1 81 ? -0.339 0.367 8.013 1.00 70.94 81 TYR A CA 1
ATOM 629 C C . TYR A 1 81 ? -1.097 1.633 7.660 1.00 70.94 81 TYR A C 1
ATOM 631 O O . TYR A 1 81 ? -0.591 2.402 6.830 1.00 70.94 81 TYR A O 1
#

Radius of gyration: 11.89 Å; chains: 1; bounding box: 24×24×33 Å